Protein AF-A0A914V7V6-F1 (afdb_monomer_lite)

Organism: NCBI:txid2011161

Radius of gyration: 15.41 Å; chains: 1; bounding box: 29×38×46 Å

Sequence (120 aa):
MALMSDKSAIVFTRDFLEKSAHISRTVPDRERRQVIAGPWYQWGSHIVPYQIWGGDQAFQQLVRNGLRMWEEATCLRFQQNIEGRDGIRYVLEKGDACFTEYIGRSGGRQDIIIGSECAE

InterPro domains:
  IPR001506 Peptidase M12A [PF01400] (39-119)
  IPR001506 Peptidase M12A [PS51864] (34-120)
  IPR024079 Metallopeptidase, catalytic domain superfamily [G3DSA:3.40.390.10] (3-120)

Structure (mmCIF, N/CA/C/O backbone):
data_AF-A0A914V7V6-F1
#
_entry.id   AF-A0A914V7V6-F1
#
loop_
_atom_site.group_PDB
_atom_site.id
_atom_site.type_symbol
_atom_site.label_atom_id
_atom_site.label_alt_id
_atom_site.label_comp_id
_atom_site.label_asym_id
_atom_site.label_entity_id
_atom_site.label_seq_id
_atom_site.pdbx_PDB_ins_code
_at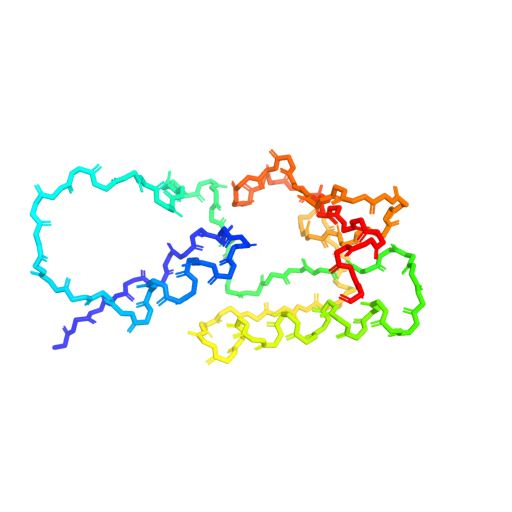om_site.Cartn_x
_atom_site.Cartn_y
_atom_site.Cartn_z
_atom_site.occupancy
_atom_site.B_iso_or_equiv
_atom_site.auth_seq_id
_atom_site.auth_comp_id
_atom_site.auth_asym_id
_atom_site.auth_atom_id
_atom_site.pdbx_PDB_model_num
ATOM 1 N N . MET A 1 1 ? -2.718 -24.079 -25.496 1.00 24.66 1 MET A N 1
ATOM 2 C CA . MET A 1 1 ? -1.773 -24.002 -24.364 1.00 24.66 1 MET A CA 1
ATOM 3 C C . MET A 1 1 ? -1.005 -22.695 -24.505 1.00 24.66 1 MET A C 1
ATOM 5 O O . MET A 1 1 ? -0.021 -22.649 -25.226 1.00 24.66 1 MET A O 1
ATOM 9 N N . ALA A 1 2 ? -1.548 -21.600 -23.970 1.00 21.59 2 ALA A N 1
ATOM 10 C CA . ALA A 1 2 ? -0.943 -20.275 -24.084 1.00 21.59 2 ALA A CA 1
ATOM 11 C C . ALA A 1 2 ? -0.386 -19.891 -22.714 1.00 21.59 2 ALA A C 1
ATOM 13 O O . ALA A 1 2 ? -1.138 -19.647 -21.776 1.00 21.59 2 ALA A O 1
ATOM 14 N N . LEU A 1 3 ? 0.940 -19.914 -22.616 1.00 23.53 3 LEU A N 1
ATOM 15 C CA . LEU A 1 3 ? 1.709 -19.415 -21.487 1.00 23.53 3 LEU A CA 1
ATOM 16 C C . LEU A 1 3 ? 1.556 -17.889 -21.456 1.00 23.53 3 LEU A C 1
ATOM 18 O O . LEU A 1 3 ? 2.284 -17.176 -22.146 1.00 23.53 3 LEU A O 1
ATOM 22 N N . MET A 1 4 ? 0.588 -17.377 -20.696 1.00 26.91 4 MET A N 1
ATOM 23 C CA . MET A 1 4 ? 0.633 -15.981 -20.271 1.00 26.91 4 MET A CA 1
ATOM 24 C C . MET A 1 4 ? 1.726 -15.888 -19.213 1.00 26.91 4 MET A C 1
ATOM 26 O O . MET A 1 4 ? 1.574 -16.362 -18.096 1.00 26.91 4 MET A O 1
ATOM 30 N N . SER A 1 5 ? 2.882 -15.371 -19.624 1.00 27.52 5 SER A N 1
ATOM 31 C CA . SER A 1 5 ? 3.989 -15.057 -18.728 1.00 27.52 5 SER A CA 1
ATOM 32 C C . SER A 1 5 ? 3.513 -14.013 -17.718 1.00 27.52 5 SER A C 1
ATOM 34 O O . SER A 1 5 ? 3.286 -12.860 -18.085 1.00 27.52 5 SER A O 1
ATOM 36 N N . ASP A 1 6 ? 3.350 -14.449 -16.471 1.00 39.31 6 ASP A N 1
ATOM 37 C CA . ASP A 1 6 ? 3.032 -13.654 -15.284 1.00 39.31 6 ASP A CA 1
ATOM 38 C C . ASP A 1 6 ? 4.037 -12.512 -15.085 1.00 39.31 6 ASP A C 1
ATOM 40 O O . ASP A 1 6 ? 5.067 -12.661 -14.426 1.00 39.31 6 ASP A O 1
ATOM 44 N N . LYS A 1 7 ? 3.769 -11.350 -15.683 1.00 34.53 7 LYS A N 1
ATOM 45 C CA . LYS A 1 7 ? 4.560 -10.129 -15.480 1.00 34.53 7 LYS A CA 1
ATOM 46 C C . LYS A 1 7 ? 3.635 -8.929 -15.341 1.00 34.53 7 LYS A C 1
ATOM 48 O O . LYS A 1 7 ? 3.593 -8.051 -16.200 1.00 34.53 7 LYS A O 1
ATOM 53 N N . SER A 1 8 ? 2.872 -8.917 -14.255 1.00 35.41 8 SER A N 1
ATOM 54 C CA . SER A 1 8 ? 1.961 -7.826 -13.917 1.00 35.41 8 SER A CA 1
ATOM 55 C C . SER A 1 8 ? 2.722 -6.719 -13.189 1.00 35.41 8 SER A C 1
ATOM 57 O O . SER A 1 8 ? 3.223 -6.920 -12.084 1.00 35.41 8 SER A O 1
ATOM 59 N N . ALA A 1 9 ? 2.805 -5.536 -13.796 1.00 39.97 9 ALA A N 1
ATOM 60 C CA . ALA A 1 9 ? 3.034 -4.319 -13.031 1.00 39.97 9 ALA A CA 1
ATOM 61 C C . ALA A 1 9 ? 1.707 -3.931 -12.374 1.00 39.97 9 ALA A C 1
ATOM 63 O O . ALA A 1 9 ? 0.691 -3.807 -13.059 1.00 39.97 9 ALA A O 1
ATOM 64 N N . ILE A 1 10 ? 1.700 -3.808 -11.050 1.00 51.88 10 ILE A N 1
ATOM 65 C CA . ILE A 1 10 ? 0.474 -3.560 -10.292 1.00 51.88 10 ILE A CA 1
ATOM 66 C C . ILE A 1 10 ? 0.165 -2.068 -10.361 1.00 51.88 10 ILE A C 1
ATOM 68 O O . ILE A 1 10 ? 0.921 -1.244 -9.846 1.00 51.88 10 ILE A O 1
ATOM 72 N N . VAL A 1 11 ? -0.949 -1.734 -11.004 1.00 51.62 11 VAL A N 1
ATOM 73 C CA . VAL A 1 11 ? -1.633 -0.453 -10.830 1.00 51.62 11 VAL A CA 1
ATOM 74 C C . VAL A 1 11 ? -2.792 -0.730 -9.876 1.00 51.62 11 VAL A C 1
ATOM 76 O O . VAL A 1 11 ? -3.658 -1.544 -10.188 1.00 51.62 11 VAL A O 1
ATOM 79 N N . PHE A 1 12 ? -2.789 -0.104 -8.698 1.00 52.47 12 PHE A N 1
ATOM 80 C CA . PHE A 1 12 ? -3.795 -0.305 -7.645 1.00 52.47 12 PHE A CA 1
ATOM 81 C C . PHE A 1 12 ? -5.136 0.376 -7.968 1.00 52.47 12 PHE A C 1
ATOM 83 O O . PHE A 1 12 ? -5.650 1.145 -7.163 1.00 52.47 12 PHE A O 1
ATOM 90 N N . THR A 1 13 ? -5.717 0.138 -9.145 1.00 51.06 13 THR A N 1
ATOM 91 C CA . THR A 1 13 ? -7.048 0.663 -9.480 1.00 51.06 13 THR A CA 1
ATOM 92 C C . THR A 1 13 ? -8.055 -0.474 -9.605 1.00 51.06 13 THR A C 1
ATOM 94 O O . THR A 1 13 ? -7.840 -1.442 -10.334 1.00 51.06 13 THR A O 1
ATOM 97 N N . ARG A 1 14 ? -9.184 -0.353 -8.895 1.00 50.44 14 ARG A N 1
ATOM 98 C CA . ARG A 1 14 ? -10.340 -1.262 -9.017 1.00 50.44 14 ARG A CA 1
ATOM 99 C C . ARG A 1 14 ? -10.792 -1.387 -10.477 1.00 50.44 14 ARG A C 1
ATOM 101 O O . ARG A 1 14 ? -11.038 -2.490 -10.954 1.00 50.44 14 ARG A O 1
ATOM 108 N N . ASP A 1 15 ? -10.762 -0.275 -11.207 1.00 52.69 15 ASP A N 1
ATOM 109 C CA . ASP A 1 15 ? -11.075 -0.203 -12.636 1.00 52.69 15 ASP A CA 1
ATOM 110 C C . ASP A 1 15 ? -10.211 -1.132 -13.499 1.00 52.69 15 ASP A C 1
ATOM 112 O O . ASP A 1 15 ? -10.674 -1.639 -14.521 1.00 52.69 15 ASP A O 1
ATOM 116 N N . PHE A 1 16 ? -8.947 -1.356 -13.124 1.00 55.84 16 PHE A N 1
ATOM 117 C CA . PHE A 1 16 ? -8.070 -2.261 -13.862 1.00 55.84 16 PHE A CA 1
ATOM 118 C C . PHE A 1 16 ? -8.485 -3.722 -13.667 1.00 55.84 16 PHE A C 1
ATOM 120 O O . PHE A 1 16 ? -8.528 -4.473 -14.642 1.00 55.84 16 PHE A O 1
ATOM 127 N N . LEU A 1 17 ? -8.841 -4.113 -12.438 1.00 56.56 17 LEU A N 1
ATOM 128 C CA . LEU A 1 17 ? -9.330 -5.463 -12.143 1.00 56.56 17 LEU A CA 1
ATOM 129 C C . LEU A 1 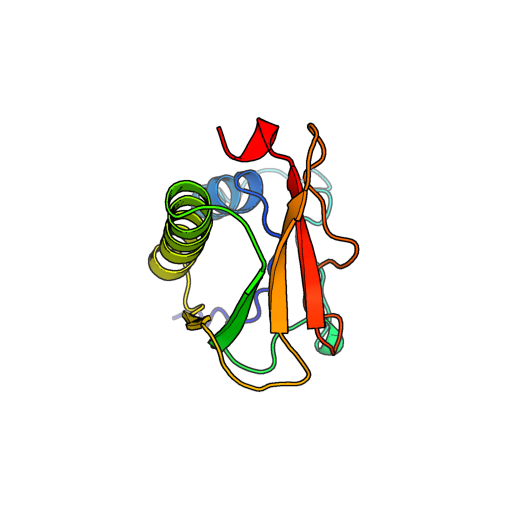17 ? -10.613 -5.767 -12.919 1.00 56.56 17 LEU A C 1
ATOM 131 O O . LEU A 1 17 ? -10.674 -6.780 -13.618 1.00 56.56 17 LEU A O 1
ATOM 135 N N . GLU A 1 18 ? -11.591 -4.861 -12.876 1.00 56.97 18 GLU A N 1
ATOM 136 C CA . GLU A 1 18 ? -12.866 -5.021 -13.585 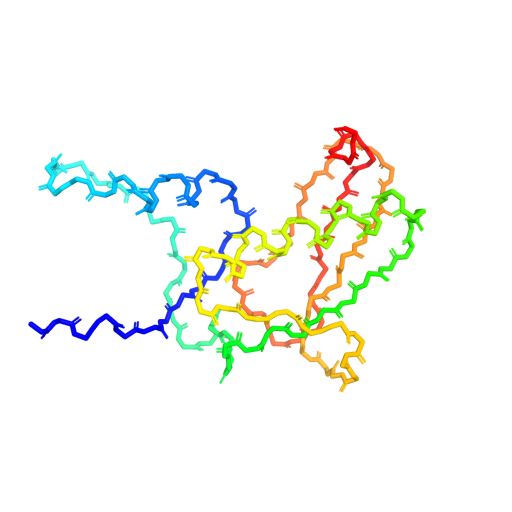1.00 56.97 18 GLU A CA 1
ATOM 137 C C . GLU A 1 18 ? -12.671 -5.111 -15.105 1.00 56.97 18 GLU A C 1
ATOM 139 O O . GLU A 1 18 ? -13.217 -6.002 -15.757 1.00 56.97 18 GLU A O 1
ATOM 144 N N . LYS A 1 19 ? -11.824 -4.249 -15.683 1.00 55.03 19 LYS A N 1
ATOM 145 C CA . LYS A 1 19 ? -11.516 -4.300 -17.121 1.00 55.03 19 LYS A CA 1
ATOM 146 C C . LYS A 1 19 ? -10.753 -5.563 -17.514 1.00 55.03 19 LYS A C 1
ATOM 148 O O . LYS A 1 19 ? -11.007 -6.098 -18.589 1.00 55.03 19 LYS A O 1
ATOM 153 N N . SER A 1 20 ? -9.858 -6.069 -16.661 1.00 54.41 20 SER A N 1
ATOM 154 C CA . SER A 1 20 ? -9.089 -7.290 -16.941 1.00 54.41 20 SER A CA 1
ATOM 155 C C . SER A 1 20 ? -9.971 -8.543 -17.009 1.00 54.41 20 SER A C 1
ATOM 157 O O . SER A 1 20 ? -9.730 -9.417 -17.842 1.00 54.41 20 SER A O 1
ATOM 159 N N . ALA A 1 21 ? -11.041 -8.590 -16.208 1.00 55.53 21 ALA A N 1
ATOM 160 C CA . ALA A 1 21 ? -12.023 -9.672 -16.221 1.00 55.53 21 ALA A CA 1
ATOM 161 C C . ALA A 1 21 ? -12.900 -9.678 -17.491 1.00 55.53 21 ALA A C 1
ATOM 163 O O . ALA A 1 21 ? -13.456 -10.715 -17.853 1.00 55.53 21 ALA A O 1
ATOM 164 N N . HIS A 1 22 ? -12.997 -8.542 -18.193 1.00 48.50 22 HIS A N 1
ATOM 165 C CA . HIS A 1 22 ? -13.889 -8.338 -19.339 1.00 48.50 22 HIS A CA 1
ATOM 166 C C . HIS A 1 22 ? -13.167 -8.053 -20.664 1.00 48.50 22 HIS A C 1
ATOM 168 O O . HIS A 1 22 ? -13.775 -7.481 -21.569 1.00 48.50 22 HIS A O 1
ATOM 174 N N . ILE A 1 23 ? -11.902 -8.465 -20.833 1.00 54.06 23 ILE A N 1
ATOM 175 C CA . ILE A 1 23 ? -11.187 -8.298 -22.112 1.00 54.06 23 ILE A CA 1
ATOM 176 C C . ILE A 1 23 ? -11.866 -9.140 -23.209 1.00 54.06 23 ILE A C 1
ATOM 178 O O . ILE A 1 23 ? -11.535 -10.302 -23.453 1.00 54.06 23 ILE A O 1
ATOM 182 N N . SER A 1 24 ? -12.831 -8.527 -23.895 1.00 51.12 24 SER A N 1
ATOM 183 C CA . SER A 1 24 ? -13.402 -8.989 -25.154 1.00 51.12 24 SER A CA 1
ATOM 184 C C . SER A 1 24 ? -12.550 -8.453 -26.303 1.00 51.12 24 SER A C 1
ATOM 186 O O . SER A 1 24 ? -12.234 -7.267 -26.371 1.00 51.12 24 SER A O 1
ATOM 188 N N . ARG A 1 25 ? -12.149 -9.344 -27.215 1.00 55.66 25 ARG A N 1
ATOM 189 C CA . ARG A 1 25 ? -11.181 -9.107 -28.303 1.00 55.66 25 ARG A CA 1
ATOM 190 C C . ARG A 1 25 ? -11.716 -8.264 -29.472 1.00 55.66 25 ARG A C 1
ATOM 192 O O . ARG A 1 25 ? -11.422 -8.573 -30.626 1.00 55.66 25 ARG A O 1
ATOM 199 N N . THR A 1 26 ? -12.490 -7.213 -29.239 1.00 57.66 26 THR A N 1
ATOM 200 C CA . THR A 1 26 ? -13.078 -6.450 -30.350 1.00 57.66 26 THR A CA 1
ATOM 201 C C . THR A 1 26 ? -13.135 -4.954 -30.064 1.00 57.66 26 THR A C 1
ATOM 203 O O . THR A 1 26 ? -14.018 -4.523 -29.333 1.00 57.66 26 THR A O 1
ATOM 206 N N . VAL A 1 27 ? -12.203 -4.202 -30.674 1.00 55.03 27 VAL A N 1
ATOM 207 C CA . VAL A 1 27 ? -12.335 -2.893 -31.374 1.00 55.03 27 VAL A CA 1
ATOM 208 C C . VAL A 1 27 ? -10.960 -2.180 -31.371 1.00 55.03 27 VAL A C 1
ATOM 210 O O . VAL A 1 27 ? -10.319 -2.113 -30.325 1.00 55.03 27 VAL A O 1
ATOM 213 N N . PRO A 1 28 ? -10.463 -1.653 -32.512 1.00 50.00 28 PRO A N 1
ATOM 214 C CA . PRO A 1 28 ? -9.189 -0.942 -32.583 1.00 50.00 28 PRO A CA 1
ATOM 215 C C . PRO A 1 28 ? -9.383 0.536 -32.211 1.00 50.00 28 PRO A C 1
ATOM 217 O O . PRO A 1 28 ? -9.303 1.410 -33.069 1.00 50.00 28 PRO A O 1
ATOM 220 N N . ASP A 1 29 ? -9.649 0.819 -30.938 1.00 55.81 29 ASP A N 1
ATOM 221 C CA . ASP A 1 29 ? -9.397 2.152 -30.384 1.00 55.81 29 ASP A CA 1
ATOM 222 C C . ASP A 1 29 ? -8.016 2.148 -29.719 1.00 55.81 29 ASP A C 1
ATOM 224 O O . ASP A 1 29 ? -7.561 1.124 -29.201 1.00 55.81 29 ASP A O 1
ATOM 228 N N . ARG A 1 30 ? -7.291 3.266 -29.776 1.00 51.94 30 ARG A N 1
ATOM 229 C CA . ARG A 1 30 ? -5.939 3.358 -29.206 1.00 51.94 30 ARG A CA 1
ATOM 230 C C . ARG A 1 30 ? -6.067 3.476 -27.684 1.00 51.94 30 ARG A C 1
ATOM 232 O O . ARG A 1 30 ? -5.932 4.561 -27.123 1.00 51.94 30 ARG A O 1
ATOM 239 N N . GLU A 1 31 ? -6.342 2.355 -27.020 1.00 58.56 31 GLU A N 1
ATOM 240 C CA . GLU A 1 31 ? -6.493 2.301 -25.569 1.00 58.56 31 GLU A CA 1
ATOM 241 C C . GLU A 1 31 ? -5.245 2.868 -24.882 1.00 58.56 31 GLU A C 1
ATOM 243 O O . GLU A 1 31 ? -4.103 2.463 -25.136 1.00 58.56 31 GLU A O 1
ATOM 248 N N . ARG A 1 32 ? -5.461 3.842 -23.991 1.00 56.53 32 ARG A N 1
ATOM 249 C CA . ARG A 1 32 ? -4.405 4.355 -23.116 1.00 56.53 32 ARG A CA 1
ATOM 250 C C . ARG A 1 32 ? -3.870 3.194 -22.286 1.00 56.53 32 ARG A C 1
ATOM 252 O O . ARG A 1 32 ? -4.649 2.509 -21.627 1.00 56.53 32 ARG A O 1
ATOM 259 N N . ARG A 1 33 ? -2.548 3.000 -22.292 1.00 58.06 33 ARG A N 1
ATOM 260 C CA . ARG A 1 33 ? -1.888 1.931 -21.529 1.00 58.06 33 ARG A CA 1
ATOM 261 C C . ARG A 1 33 ? -2.299 2.018 -20.059 1.00 58.06 33 ARG A C 1
ATOM 263 O O . ARG A 1 33 ? -1.989 3.000 -19.397 1.00 58.06 33 ARG A O 1
ATOM 270 N N . GLN A 1 34 ? -2.970 0.979 -19.575 1.00 67.31 34 GLN A N 1
ATOM 271 C CA . GLN A 1 34 ? -3.338 0.820 -18.163 1.00 67.31 34 GLN A CA 1
ATOM 272 C C . GLN A 1 34 ? -2.254 0.077 -17.363 1.00 67.31 34 GLN A C 1
ATOM 274 O O . GLN A 1 34 ? -2.434 -0.209 -16.188 1.00 67.31 34 GLN A O 1
ATOM 279 N N . VAL A 1 35 ? -1.136 -0.269 -18.013 1.00 67.88 35 VAL A N 1
ATOM 280 C CA . VAL A 1 35 ? -0.040 -1.061 -17.448 1.00 67.88 35 VAL A CA 1
ATOM 281 C C . VAL A 1 35 ? 1.279 -0.368 -17.761 1.00 67.88 35 VAL A C 1
ATOM 283 O O . VAL A 1 35 ? 1.519 0.036 -18.905 1.00 67.88 35 VAL A O 1
ATOM 286 N N . ILE A 1 36 ? 2.153 -0.265 -16.759 1.00 69.12 36 ILE A N 1
ATOM 287 C CA . ILE A 1 36 ? 3.545 0.129 -16.968 1.00 69.12 36 ILE A CA 1
ATOM 288 C C . ILE A 1 36 ? 4.366 -1.095 -17.391 1.00 69.12 36 ILE A C 1
ATOM 290 O O . ILE A 1 36 ? 4.317 -2.151 -16.765 1.00 69.12 36 ILE A O 1
ATOM 294 N N . ALA A 1 37 ? 5.107 -0.972 -18.490 1.00 68.88 37 ALA A N 1
ATOM 295 C CA . ALA A 1 37 ? 5.934 -2.050 -19.019 1.00 68.88 37 ALA A CA 1
ATOM 296 C C . ALA A 1 37 ? 7.414 -1.776 -18.734 1.00 68.88 37 ALA A C 1
ATOM 298 O O . ALA A 1 37 ? 7.902 -0.671 -18.954 1.00 68.88 37 ALA A O 1
ATOM 299 N N . GLY A 1 38 ? 8.134 -2.804 -18.290 1.00 74.69 38 GLY A N 1
ATOM 300 C CA . GLY A 1 38 ? 9.579 -2.760 -18.079 1.00 74.69 38 GLY A CA 1
ATOM 301 C C . GLY A 1 38 ? 10.001 -3.627 -16.890 1.00 74.69 38 GLY A C 1
ATOM 302 O O . GLY A 1 38 ? 9.302 -3.634 -15.879 1.00 74.69 38 GLY A O 1
ATOM 303 N N . PRO A 1 39 ? 11.132 -4.349 -16.979 1.00 77.50 39 PRO A N 1
ATOM 304 C CA . PRO A 1 39 ? 11.570 -5.273 -15.928 1.00 77.50 39 PRO A CA 1
ATOM 305 C C . PRO A 1 39 ? 11.880 -4.571 -14.598 1.00 77.50 39 PRO A C 1
ATOM 307 O O . PRO A 1 39 ? 11.762 -5.181 -13.545 1.00 77.50 39 PRO A O 1
ATOM 310 N N . TRP A 1 40 ? 12.231 -3.284 -14.633 1.00 80.69 40 TRP A N 1
ATOM 311 C CA . TRP A 1 40 ? 12.543 -2.489 -13.442 1.00 80.69 40 TRP A CA 1
ATOM 312 C C . TRP A 1 40 ? 11.314 -2.128 -12.600 1.00 80.69 40 TRP A C 1
ATOM 314 O O . TRP A 1 40 ? 11.438 -1.980 -11.389 1.00 80.69 40 TRP A O 1
ATOM 324 N N . TYR A 1 41 ? 10.140 -2.039 -13.232 1.00 81.25 41 TYR A N 1
ATOM 325 C CA . TYR A 1 41 ? 8.864 -1.711 -12.584 1.00 81.25 41 TYR A CA 1
ATOM 326 C C . TYR A 1 41 ? 8.117 -2.952 -12.079 1.00 81.25 41 TYR A C 1
ATOM 328 O O . TYR A 1 41 ? 7.040 -2.840 -11.491 1.00 81.25 41 TYR A O 1
ATOM 336 N N . GLN A 1 42 ? 8.663 -4.140 -12.339 1.00 82.62 42 GLN A N 1
ATOM 337 C CA . GLN A 1 42 ? 8.097 -5.412 -11.912 1.00 82.62 42 GLN A CA 1
ATOM 338 C C . GLN A 1 42 ? 8.653 -5.788 -10.544 1.00 82.62 42 GLN A C 1
ATOM 340 O O . GLN A 1 42 ? 9.847 -5.641 -10.278 1.00 82.62 42 GLN A O 1
ATOM 345 N N . TRP A 1 43 ? 7.790 -6.322 -9.686 1.00 83.19 43 TRP A N 1
ATOM 346 C CA . TRP A 1 43 ? 8.234 -6.989 -8.470 1.00 83.19 43 TRP A CA 1
ATOM 347 C C . TRP A 1 43 ? 9.064 -8.219 -8.848 1.00 83.19 43 TRP A C 1
ATOM 349 O O . TRP A 1 43 ? 8.680 -8.996 -9.720 1.00 83.19 43 TRP A O 1
ATOM 359 N N . GLY A 1 44 ? 10.225 -8.391 -8.208 1.00 81.25 44 GLY A N 1
ATOM 360 C CA . GLY A 1 44 ? 11.144 -9.498 -8.514 1.00 81.25 44 GLY A CA 1
ATOM 361 C C . GLY A 1 44 ? 10.610 -10.886 -8.137 1.00 81.25 44 GLY A C 1
ATOM 362 O O . GLY A 1 44 ? 11.236 -11.893 -8.454 1.00 81.25 44 GLY A O 1
ATOM 363 N N . SER A 1 45 ? 9.470 -10.938 -7.450 1.00 85.31 45 SER A N 1
ATOM 364 C CA . SER A 1 45 ? 8.744 -12.140 -7.052 1.00 85.31 45 SER A CA 1
ATOM 365 C C . SER A 1 45 ? 7.240 -11.861 -7.111 1.00 85.31 45 SER A C 1
ATOM 367 O O . SER A 1 45 ? 6.817 -10.706 -7.102 1.00 85.31 45 SER A O 1
ATOM 369 N N . HIS A 1 46 ? 6.433 -12.923 -7.114 1.00 85.69 46 HIS A N 1
ATOM 370 C CA . HIS A 1 46 ? 4.984 -12.834 -6.914 1.00 85.69 46 HIS A CA 1
ATOM 371 C C . HIS A 1 46 ? 4.617 -12.429 -5.473 1.00 85.69 46 HIS A C 1
ATOM 373 O O . HIS A 1 46 ? 3.470 -12.078 -5.212 1.00 85.69 46 HIS A O 1
ATOM 379 N N . ILE A 1 47 ? 5.581 -12.474 -4.544 1.00 89.19 47 ILE A N 1
ATOM 380 C CA . ILE A 1 47 ? 5.422 -11.998 -3.169 1.00 89.19 47 ILE A CA 1
ATOM 381 C C . ILE A 1 47 ? 5.765 -10.509 -3.110 1.00 89.19 47 ILE A C 1
ATOM 383 O O . ILE A 1 47 ? 6.905 -10.120 -3.371 1.00 89.19 47 ILE A O 1
ATOM 387 N N . VAL A 1 48 ? 4.787 -9.696 -2.718 1.00 90.06 48 VAL A N 1
ATOM 388 C CA . VAL A 1 48 ? 4.918 -8.256 -2.497 1.00 90.06 48 VAL A CA 1
ATOM 389 C C . VAL A 1 48 ? 4.959 -7.986 -0.986 1.00 90.06 48 VAL A C 1
ATOM 391 O O . VAL A 1 48 ? 3.956 -8.187 -0.292 1.00 90.06 48 VAL A O 1
ATOM 394 N N . PRO A 1 49 ? 6.104 -7.538 -0.441 1.00 92.19 49 PRO A N 1
ATOM 395 C CA . PRO A 1 49 ? 6.204 -7.127 0.954 1.00 92.19 49 PRO A CA 1
ATOM 396 C C . PRO A 1 49 ? 5.318 -5.915 1.235 1.00 92.19 49 PRO A C 1
ATOM 398 O O . PRO A 1 49 ? 5.341 -4.952 0.462 1.00 92.19 49 PRO A O 1
ATOM 401 N N . TYR A 1 50 ? 4.590 -5.917 2.354 1.00 92.25 50 TYR A N 1
ATOM 402 C CA . TYR A 1 50 ? 3.854 -4.728 2.778 1.00 92.25 50 TYR A CA 1
ATOM 403 C C . TYR A 1 50 ? 3.887 -4.453 4.285 1.00 92.25 50 TYR A C 1
ATOM 405 O O . TYR A 1 50 ? 4.125 -5.330 5.119 1.00 92.25 50 TYR A O 1
ATOM 413 N N . GLN A 1 51 ? 3.626 -3.198 4.636 1.00 93.50 51 GLN A N 1
ATOM 414 C CA . GLN A 1 51 ? 3.453 -2.713 5.999 1.00 93.50 51 GLN A CA 1
ATOM 415 C C . GLN A 1 51 ? 2.225 -1.804 6.058 1.00 93.50 51 GLN A C 1
ATOM 417 O O . GLN A 1 51 ? 1.881 -1.150 5.076 1.00 93.50 51 GLN A O 1
ATOM 422 N N . ILE A 1 52 ? 1.571 -1.758 7.215 1.00 92.88 52 ILE A N 1
ATOM 423 C CA . ILE A 1 52 ? 0.501 -0.798 7.498 1.00 92.88 52 ILE A CA 1
ATOM 424 C C . ILE A 1 52 ? 1.021 0.104 8.607 1.00 92.88 52 ILE A C 1
ATOM 426 O O . ILE A 1 52 ? 1.448 -0.393 9.650 1.00 92.88 52 ILE A O 1
ATOM 430 N N . TRP A 1 53 ? 1.040 1.408 8.358 1.00 90.62 53 TRP A N 1
ATOM 431 C CA . TRP A 1 53 ? 1.561 2.404 9.280 1.00 90.62 53 TRP A CA 1
ATOM 432 C C . TRP A 1 53 ? 0.439 3.327 9.749 1.00 90.62 53 TRP A C 1
ATOM 434 O O . TRP A 1 53 ? -0.118 4.098 8.969 1.00 90.62 53 TRP A O 1
ATOM 444 N N . GLY A 1 54 ? 0.129 3.253 11.044 1.00 86.12 54 GLY A N 1
ATOM 445 C CA . GLY A 1 54 ? -0.987 3.984 11.638 1.00 86.12 54 GLY A CA 1
ATOM 446 C C . GLY A 1 54 ? -2.348 3.339 11.362 1.00 86.12 54 GLY A C 1
ATOM 447 O O . GLY A 1 54 ? -2.439 2.162 11.008 1.00 86.12 54 GLY A O 1
ATOM 448 N N . GLY A 1 55 ? -3.399 4.136 11.563 1.00 87.62 55 GLY A N 1
ATOM 449 C CA . GLY A 1 55 ? -4.794 3.714 11.464 1.00 87.62 55 GLY A CA 1
ATOM 450 C C . GLY A 1 55 ? -5.264 2.788 12.587 1.00 87.62 55 GLY A C 1
ATOM 451 O O . GLY A 1 55 ? -4.477 2.216 13.344 1.00 87.62 55 GLY A O 1
ATOM 452 N N . ASP A 1 56 ? -6.582 2.680 12.712 1.00 92.19 56 ASP A N 1
ATOM 453 C CA . ASP A 1 56 ? -7.242 1.802 13.668 1.00 92.19 56 ASP A CA 1
ATOM 454 C C . ASP A 1 56 ? -7.428 0.384 13.094 1.00 92.19 56 ASP A C 1
ATOM 456 O O . ASP A 1 56 ? -6.937 0.035 12.015 1.00 92.19 56 ASP A O 1
ATOM 460 N N . GLN A 1 57 ? -8.123 -0.477 13.838 1.00 94.19 57 GLN A N 1
ATOM 461 C CA . GLN A 1 57 ? -8.385 -1.841 13.389 1.00 94.19 57 GLN A CA 1
ATOM 462 C C . GLN A 1 57 ? -9.225 -1.875 12.102 1.00 94.19 57 GLN A C 1
ATOM 464 O O . GLN A 1 57 ? -8.998 -2.757 11.273 1.00 94.19 57 GLN A O 1
ATOM 469 N N . ALA A 1 58 ? -10.155 -0.931 11.920 1.00 91.62 58 ALA A N 1
ATOM 470 C CA . ALA A 1 58 ? -10.998 -0.856 10.732 1.00 91.62 58 ALA A CA 1
ATOM 471 C C . ALA A 1 58 ? -10.158 -0.561 9.484 1.00 91.62 58 ALA A C 1
ATOM 473 O O . ALA A 1 58 ? -10.221 -1.318 8.514 1.00 91.62 58 ALA A O 1
ATOM 474 N N . PHE A 1 59 ? -9.275 0.439 9.553 1.00 90.88 59 PHE A N 1
ATOM 475 C CA . PHE A 1 59 ? -8.342 0.757 8.474 1.00 90.88 59 PHE A CA 1
ATOM 476 C C . PHE A 1 59 ? -7.426 -0.421 8.123 1.00 90.88 59 PHE A C 1
ATOM 478 O O . PHE A 1 59 ? -7.265 -0.778 6.953 1.00 90.88 59 PHE A O 1
ATOM 485 N N . GLN A 1 60 ? -6.850 -1.083 9.132 1.00 93.25 60 GLN A N 1
ATOM 486 C CA . GLN A 1 60 ? -6.009 -2.255 8.881 1.00 93.25 60 GLN A CA 1
ATOM 487 C C . GLN A 1 60 ? -6.778 -3.363 8.157 1.00 93.25 60 GLN A C 1
ATOM 489 O O . GLN A 1 60 ? -6.216 -4.058 7.306 1.00 93.25 60 GLN A O 1
ATOM 494 N N . GLN A 1 61 ? -8.058 -3.536 8.486 1.00 94.50 61 GLN A N 1
ATOM 495 C CA . GLN A 1 61 ? -8.901 -4.539 7.857 1.00 94.50 61 GLN A CA 1
ATOM 496 C C . GLN A 1 61 ? -9.314 -4.150 6.438 1.00 94.50 61 GLN A C 1
ATOM 498 O O . GLN A 1 61 ? -9.305 -5.018 5.569 1.00 94.50 61 GLN A O 1
ATOM 503 N N . LEU A 1 62 ? -9.576 -2.867 6.179 1.00 91.50 62 LEU A N 1
ATOM 504 C CA . LEU A 1 62 ? -9.804 -2.328 4.838 1.00 91.50 62 LEU A CA 1
ATOM 505 C C . LEU A 1 62 ? -8.621 -2.644 3.911 1.00 91.50 62 LEU A C 1
ATOM 507 O O . LEU A 1 62 ? -8.813 -3.241 2.851 1.00 91.50 62 LEU A O 1
ATOM 511 N N . VAL A 1 63 ? -7.392 -2.354 4.352 1.00 91.94 63 VAL A N 1
ATOM 512 C CA . VAL A 1 63 ? -6.179 -2.677 3.584 1.00 91.94 63 VAL A CA 1
ATOM 513 C C . VAL A 1 63 ? -6.065 -4.185 3.344 1.00 91.94 63 VAL A C 1
ATOM 515 O O . VAL A 1 63 ? -5.883 -4.615 2.208 1.00 91.94 63 VAL A O 1
ATOM 518 N N . ARG A 1 64 ? -6.216 -5.014 4.387 1.00 94.56 64 ARG A N 1
ATOM 519 C CA . ARG A 1 64 ? -6.128 -6.484 4.255 1.00 94.56 64 ARG A CA 1
ATOM 520 C C . ARG A 1 64 ? -7.187 -7.055 3.308 1.00 94.56 64 ARG A C 1
ATOM 522 O O . ARG A 1 64 ? -6.882 -7.974 2.554 1.00 94.56 64 ARG A O 1
ATOM 529 N N . ASN A 1 65 ? -8.406 -6.523 3.336 1.00 92.06 65 ASN A N 1
ATOM 530 C CA . ASN A 1 65 ? -9.483 -6.947 2.444 1.00 92.06 65 ASN A CA 1
ATOM 531 C C . ASN A 1 65 ? -9.171 -6.571 0.991 1.00 92.06 65 ASN A C 1
ATOM 533 O O . ASN A 1 65 ? -9.295 -7.417 0.110 1.00 92.06 65 ASN A O 1
ATOM 537 N N . GLY A 1 66 ? -8.689 -5.348 0.748 1.00 88.94 66 GLY A N 1
ATOM 538 C CA . GLY A 1 66 ? -8.255 -4.922 -0.583 1.00 88.94 66 GLY A CA 1
ATOM 539 C C . GLY A 1 66 ? -7.128 -5.797 -1.137 1.00 88.94 66 GLY A C 1
ATOM 540 O O . GLY A 1 66 ? -7.192 -6.232 -2.283 1.00 88.94 66 GLY A O 1
ATOM 541 N N . LEU A 1 67 ? -6.128 -6.130 -0.313 1.00 91.12 67 LEU A N 1
ATOM 542 C CA . LEU A 1 67 ? -5.058 -7.056 -0.696 1.00 91.12 67 LEU A CA 1
ATOM 543 C C . LEU A 1 67 ? -5.599 -8.450 -1.034 1.00 91.12 67 LEU A C 1
ATOM 545 O O . LEU A 1 67 ? -5.218 -9.016 -2.055 1.00 91.12 67 LEU A O 1
ATOM 549 N N . ARG A 1 68 ? -6.533 -8.977 -0.233 1.00 91.50 68 ARG A N 1
ATOM 550 C CA . ARG A 1 68 ? -7.157 -10.284 -0.483 1.00 91.50 68 ARG A CA 1
ATOM 551 C C . ARG A 1 68 ? -7.870 -10.343 -1.831 1.00 91.50 68 ARG A C 1
ATOM 553 O O . ARG A 1 68 ? -7.714 -11.331 -2.538 1.00 91.50 68 ARG A O 1
ATOM 560 N N . MET A 1 69 ? -8.582 -9.283 -2.221 1.00 86.31 69 MET A N 1
ATOM 561 C CA . MET A 1 69 ? -9.224 -9.216 -3.542 1.00 86.31 69 MET A CA 1
ATOM 562 C C . MET A 1 69 ? -8.212 -9.430 -4.679 1.00 86.31 69 MET A C 1
ATOM 564 O O . MET A 1 69 ? -8.503 -10.111 -5.661 1.00 86.31 69 MET A O 1
ATOM 568 N N . TRP A 1 70 ? -6.998 -8.893 -4.538 1.00 84.62 70 TRP A N 1
ATOM 569 C CA . TRP A 1 70 ? -5.921 -9.120 -5.502 1.00 84.62 70 TRP A CA 1
ATOM 570 C C . TRP A 1 70 ? -5.369 -10.545 -5.450 1.00 84.62 70 TRP A C 1
ATOM 572 O O . TRP A 1 70 ? -5.086 -11.115 -6.502 1.00 84.62 70 TRP A O 1
ATOM 582 N N . GLU A 1 71 ? -5.209 -11.133 -4.264 1.00 87.94 71 GLU A N 1
ATOM 583 C CA . GLU A 1 71 ? -4.731 -12.518 -4.120 1.00 87.94 71 GLU A CA 1
ATOM 584 C C . GLU A 1 71 ? -5.713 -13.546 -4.697 1.00 87.94 71 GLU A C 1
ATOM 586 O O . GLU A 1 71 ? -5.283 -14.582 -5.208 1.00 87.94 71 GLU A O 1
ATOM 591 N N . GLU A 1 72 ? -7.014 -13.255 -4.632 1.00 88.62 72 GLU A N 1
ATOM 592 C CA . GLU A 1 72 ? -8.085 -14.074 -5.208 1.00 88.62 72 GLU A CA 1
ATOM 593 C C . GLU A 1 72 ? -8.114 -13.990 -6.740 1.00 88.62 72 GLU A C 1
ATOM 595 O O . GLU A 1 72 ? -8.357 -14.993 -7.411 1.00 88.62 72 GLU A O 1
ATOM 600 N N . ALA A 1 73 ? -7.836 -12.810 -7.301 1.00 83.38 73 ALA A N 1
ATOM 601 C CA . ALA A 1 73 ? -7.893 -12.572 -8.743 1.00 83.38 73 ALA A CA 1
ATOM 602 C C . ALA A 1 73 ? -6.562 -12.818 -9.477 1.00 83.38 73 ALA A C 1
ATOM 604 O O . ALA A 1 73 ? -6.541 -12.894 -10.706 1.00 83.38 73 ALA A O 1
ATOM 605 N N . THR A 1 74 ? -5.438 -12.907 -8.759 1.00 83.06 74 THR A N 1
ATOM 606 C CA . THR A 1 74 ? -4.095 -12.956 -9.357 1.00 83.06 74 THR A CA 1
ATOM 607 C C . THR A 1 74 ? -3.164 -13.947 -8.649 1.00 83.06 74 THR A C 1
ATOM 609 O O . THR A 1 74 ? -3.469 -14.502 -7.594 1.00 83.06 74 THR A O 1
ATOM 612 N N . CYS A 1 75 ? -1.977 -14.168 -9.218 1.00 85.69 75 CYS A N 1
ATOM 613 C CA . CYS A 1 75 ? -0.919 -14.962 -8.588 1.00 85.69 75 CYS A CA 1
ATOM 614 C C . CYS A 1 75 ? -0.128 -14.196 -7.509 1.00 85.69 75 CYS A C 1
ATOM 616 O O . CYS A 1 75 ? 0.751 -14.775 -6.870 1.00 85.69 75 CYS A O 1
ATOM 618 N N . LEU A 1 76 ? -0.425 -12.909 -7.297 1.00 88.06 76 LEU A N 1
ATOM 619 C CA . LEU A 1 76 ? 0.262 -12.074 -6.317 1.00 88.06 76 LEU A CA 1
ATOM 620 C C . LEU A 1 76 ? -0.061 -12.521 -4.898 1.00 88.06 76 LEU A C 1
ATOM 622 O O . LEU A 1 76 ? -1.185 -12.922 -4.602 1.00 88.06 76 LEU A O 1
ATOM 626 N N . ARG A 1 77 ? 0.925 -12.431 -4.012 1.00 91.50 77 ARG A N 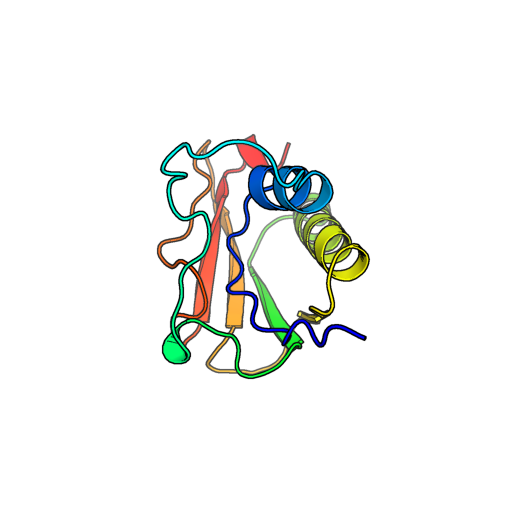1
ATOM 627 C CA . ARG A 1 77 ? 0.785 -12.717 -2.585 1.00 91.50 77 ARG A CA 1
ATOM 628 C C . ARG A 1 77 ? 1.354 -11.561 -1.789 1.00 91.50 77 ARG A C 1
ATOM 630 O O . ARG A 1 77 ? 2.422 -11.054 -2.125 1.00 91.50 77 ARG A O 1
ATOM 637 N N . PHE A 1 78 ? 0.665 -11.153 -0.736 1.00 92.50 78 PHE A N 1
ATOM 638 C CA . PHE A 1 78 ? 1.074 -10.030 0.093 1.00 92.50 78 PHE A CA 1
ATOM 639 C C . PHE A 1 78 ? 1.500 -10.530 1.460 1.00 92.50 78 PHE A C 1
ATOM 641 O O . PHE A 1 78 ? 0.741 -11.173 2.180 1.00 92.50 78 PHE A O 1
ATOM 648 N N . GLN A 1 79 ? 2.731 -10.209 1.843 1.00 92.81 79 GLN A N 1
ATOM 649 C CA . GLN A 1 79 ? 3.278 -10.652 3.117 1.00 92.81 79 GLN A CA 1
ATOM 650 C C . GLN A 1 79 ? 3.582 -9.448 4.003 1.00 92.81 79 GLN A C 1
ATOM 652 O O . GLN A 1 79 ? 4.414 -8.597 3.674 1.00 92.81 79 GLN A O 1
ATOM 657 N N . GLN A 1 80 ? 2.873 -9.381 5.129 1.00 92.25 80 GLN A N 1
ATOM 658 C CA . GLN A 1 80 ? 3.006 -8.291 6.084 1.00 92.25 80 GLN A CA 1
ATOM 659 C C . GLN A 1 80 ? 4.310 -8.421 6.879 1.00 92.25 80 GLN A C 1
ATOM 661 O O . GLN A 1 80 ? 4.717 -9.528 7.227 1.00 92.25 80 GLN A O 1
ATOM 666 N N . ASN A 1 81 ? 4.914 -7.288 7.241 1.00 79.81 81 ASN A N 1
ATOM 667 C CA . ASN A 1 81 ? 6.036 -7.204 8.188 1.00 79.81 81 ASN A CA 1
ATOM 668 C C . ASN A 1 81 ? 7.306 -7.953 7.755 1.00 79.81 81 ASN A C 1
ATOM 670 O O . ASN A 1 81 ? 8.115 -8.330 8.599 1.00 79.81 81 ASN A O 1
ATOM 674 N N . ILE A 1 82 ? 7.523 -8.137 6.451 1.00 75.44 82 ILE A N 1
ATOM 675 C CA . ILE A 1 82 ? 8.857 -8.510 5.979 1.00 75.44 82 ILE A CA 1
ATOM 676 C C . ILE A 1 82 ? 9.779 -7.314 6.217 1.00 75.44 82 ILE A C 1
ATOM 678 O O . ILE A 1 82 ? 9.538 -6.212 5.715 1.00 75.44 82 ILE A O 1
ATOM 682 N N . GLU A 1 83 ? 10.854 -7.533 6.968 1.00 67.06 83 GLU A N 1
ATOM 683 C CA . GLU A 1 83 ? 11.957 -6.585 7.036 1.00 67.06 83 GLU A CA 1
ATOM 684 C C . GLU A 1 83 ? 12.675 -6.567 5.683 1.00 67.06 83 GLU A C 1
ATOM 686 O O . GLU A 1 83 ? 13.386 -7.495 5.304 1.00 67.06 83 GLU A O 1
ATOM 691 N N . GLY A 1 84 ? 12.438 -5.511 4.910 1.00 64.50 84 GLY A N 1
ATOM 692 C CA . GLY A 1 84 ? 12.994 -5.349 3.577 1.00 64.50 84 GLY A CA 1
ATOM 693 C C . GLY A 1 84 ? 13.121 -3.878 3.211 1.00 64.50 84 GLY A C 1
ATOM 694 O O . GLY A 1 84 ? 12.354 -3.030 3.675 1.00 64.50 84 GLY A O 1
ATOM 695 N N . ARG A 1 85 ? 14.122 -3.566 2.381 1.00 74.12 85 ARG A N 1
ATOM 696 C CA . ARG A 1 85 ? 14.286 -2.220 1.814 1.00 74.12 85 ARG A CA 1
ATOM 697 C C . ARG A 1 85 ? 13.261 -1.922 0.724 1.00 74.12 85 ARG A C 1
ATOM 699 O O . ARG A 1 85 ? 13.025 -0.751 0.485 1.00 74.12 85 ARG A O 1
ATOM 706 N N . ASP A 1 86 ? 12.694 -2.949 0.093 1.00 87.00 86 ASP A N 1
ATOM 707 C CA . ASP A 1 86 ? 11.782 -2.860 -1.051 1.00 87.00 86 ASP A CA 1
ATOM 708 C C . ASP A 1 86 ? 10.408 -3.417 -0.664 1.00 87.00 86 ASP A C 1
ATOM 710 O O . ASP A 1 86 ? 10.325 -4.532 -0.145 1.00 87.00 86 ASP A O 1
ATOM 714 N N . GLY A 1 87 ? 9.347 -2.637 -0.853 1.00 89.44 87 GLY A N 1
ATOM 715 C CA . GLY A 1 87 ? 8.008 -3.013 -0.401 1.00 89.44 87 GLY A CA 1
ATOM 716 C C . GLY A 1 87 ? 7.054 -1.835 -0.273 1.00 89.44 87 GLY A C 1
ATOM 717 O O . GLY A 1 87 ? 7.441 -0.676 -0.390 1.00 89.44 87 GLY A O 1
ATOM 718 N N . ILE A 1 88 ? 5.792 -2.138 -0.010 1.00 91.75 88 ILE A N 1
ATOM 719 C CA . ILE A 1 88 ? 4.723 -1.144 0.075 1.00 91.75 88 ILE A CA 1
ATOM 720 C C . ILE A 1 88 ? 4.465 -0.778 1.534 1.00 91.75 88 ILE A C 1
ATOM 722 O O . ILE A 1 88 ? 4.417 -1.648 2.402 1.00 91.75 88 ILE A O 1
ATOM 726 N N . ARG A 1 89 ? 4.237 0.497 1.825 1.00 92.25 89 ARG A N 1
ATOM 727 C CA . ARG A 1 89 ? 3.726 0.939 3.122 1.00 92.25 89 ARG A CA 1
ATOM 728 C C . ARG A 1 89 ? 2.423 1.703 2.923 1.00 92.25 89 ARG A C 1
ATOM 730 O O . ARG A 1 89 ? 2.397 2.756 2.302 1.00 92.25 89 ARG A O 1
ATOM 737 N N . TYR A 1 90 ? 1.343 1.154 3.462 1.00 92.69 90 TYR A N 1
ATOM 738 C CA . TYR A 1 90 ? 0.046 1.817 3.504 1.00 92.69 90 TYR A CA 1
ATOM 739 C C . TYR A 1 90 ? 0.028 2.801 4.668 1.00 92.69 90 TYR A C 1
ATOM 741 O O . TYR A 1 90 ? 0.308 2.408 5.804 1.00 92.69 90 TYR A O 1
ATOM 749 N N . VAL A 1 91 ? -0.288 4.060 4.383 1.00 91.88 91 VAL A N 1
ATOM 750 C CA . VAL A 1 91 ? -0.307 5.152 5.360 1.00 91.88 91 VAL A CA 1
ATOM 751 C C . VAL A 1 91 ? -1.697 5.771 5.368 1.00 91.88 91 VAL A C 1
ATOM 753 O O . VAL A 1 91 ? -2.217 6.137 4.315 1.00 91.88 91 VAL A O 1
ATOM 756 N N . LEU A 1 92 ? -2.295 5.875 6.555 1.00 91.56 92 LEU A N 1
ATOM 757 C CA . LEU A 1 92 ? -3.534 6.625 6.743 1.00 91.56 92 LEU A CA 1
ATOM 758 C C . LEU A 1 92 ? -3.205 8.106 6.949 1.00 91.56 92 LEU A C 1
ATOM 760 O O . LEU A 1 92 ? -2.505 8.453 7.903 1.00 91.56 92 LEU A O 1
ATOM 764 N N . GLU A 1 93 ? -3.759 8.967 6.102 1.00 90.31 93 GLU A N 1
ATOM 765 C CA . GLU A 1 93 ? -3.695 10.423 6.255 1.00 90.31 93 GLU A CA 1
ATOM 766 C C . GLU A 1 93 ? -5.098 11.025 6.385 1.00 90.31 93 GLU A C 1
ATOM 768 O O . GLU A 1 93 ? -6.099 10.422 6.004 1.00 90.31 93 GLU A O 1
ATOM 773 N N . LYS A 1 94 ? -5.193 12.225 6.967 1.00 89.56 94 LYS A N 1
ATOM 774 C CA . LYS A 1 94 ? -6.466 12.954 7.033 1.00 89.56 94 LYS A CA 1
ATOM 775 C C . LYS A 1 94 ? -6.749 13.610 5.685 1.00 89.56 94 LYS A C 1
ATOM 777 O O . LYS A 1 94 ? -5.875 14.295 5.163 1.00 89.56 94 LYS A O 1
ATOM 782 N N . GLY A 1 95 ? -7.978 13.475 5.198 1.00 86.88 95 GLY A N 1
ATOM 783 C CA . GLY A 1 95 ? -8.451 14.122 3.974 1.00 86.88 95 GLY A CA 1
ATOM 784 C C . GLY A 1 95 ? -9.086 13.147 2.989 1.00 86.88 95 GLY A C 1
ATOM 785 O O . GLY A 1 95 ? -9.330 11.983 3.309 1.00 86.88 95 GLY A O 1
ATOM 786 N N . ASP A 1 96 ? -9.335 13.650 1.787 1.00 85.62 96 ASP A N 1
ATOM 787 C CA . ASP A 1 96 ? -10.022 12.979 0.679 1.00 85.62 96 ASP A CA 1
ATOM 788 C C . ASP A 1 96 ? -9.067 12.387 -0.368 1.00 85.62 96 ASP A C 1
ATOM 790 O O . ASP A 1 96 ? -9.471 11.639 -1.259 1.00 85.62 96 ASP A O 1
ATOM 794 N N . ALA A 1 97 ? -7.776 12.705 -0.270 1.00 78.94 97 ALA A N 1
ATOM 795 C CA . ALA A 1 97 ? -6.791 12.296 -1.253 1.00 78.94 97 ALA A CA 1
ATOM 796 C C . ALA A 1 97 ? -6.322 10.850 -1.036 1.00 78.94 97 ALA A C 1
ATOM 798 O O . ALA A 1 97 ? -5.760 10.499 0.001 1.00 78.94 97 ALA A O 1
ATOM 799 N N . CYS A 1 98 ? -6.462 10.033 -2.080 1.00 85.19 98 CYS A N 1
ATOM 800 C CA . CYS A 1 98 ? -5.851 8.713 -2.181 1.00 85.19 98 CYS A CA 1
ATOM 801 C C . CYS A 1 98 ? -4.887 8.662 -3.353 1.00 85.19 98 CYS A C 1
ATOM 803 O O . CYS A 1 98 ? -5.289 8.845 -4.504 1.00 85.19 98 CYS A O 1
ATOM 805 N N . PHE A 1 99 ? -3.609 8.422 -3.073 1.00 82.94 99 PHE A N 1
ATOM 806 C CA . PHE A 1 99 ? -2.585 8.488 -4.105 1.00 82.94 99 PHE A CA 1
ATOM 807 C C . PHE A 1 99 ? -1.343 7.661 -3.776 1.00 82.94 99 PHE A C 1
ATOM 809 O O . PHE A 1 99 ? -1.083 7.249 -2.647 1.00 82.94 99 PHE A O 1
ATOM 816 N N . THR A 1 100 ? -0.545 7.437 -4.812 1.00 83.44 100 THR A N 1
ATOM 817 C CA . THR A 1 100 ? 0.823 6.947 -4.704 1.00 83.44 100 THR A CA 1
ATOM 818 C C . THR A 1 100 ? 1.676 7.699 -5.716 1.00 83.44 100 THR A C 1
ATOM 820 O O . THR A 1 100 ? 1.208 8.026 -6.808 1.00 83.44 100 THR A O 1
ATOM 823 N N . GLU A 1 101 ? 2.921 7.994 -5.358 1.00 81.19 101 GLU A N 1
ATOM 824 C CA . GLU A 1 101 ? 3.868 8.666 -6.257 1.00 81.19 101 GLU A CA 1
ATOM 825 C C . GLU A 1 101 ? 4.385 7.736 -7.363 1.00 81.19 101 GLU A C 1
ATOM 827 O O . GLU A 1 101 ? 4.803 8.196 -8.426 1.00 81.19 101 GLU A O 1
ATOM 832 N N . TYR A 1 102 ? 4.360 6.419 -7.126 1.00 82.12 102 TYR A N 1
ATOM 833 C CA . TYR A 1 102 ? 5.000 5.430 -7.987 1.00 82.12 102 TYR A CA 1
ATOM 834 C C . TYR A 1 102 ? 3.990 4.442 -8.561 1.00 82.12 102 TYR A C 1
ATOM 836 O O . TYR A 1 102 ? 3.153 3.884 -7.856 1.00 82.12 102 TYR A O 1
ATOM 844 N N . ILE A 1 103 ? 4.132 4.165 -9.857 1.00 81.31 103 ILE A N 1
ATOM 845 C CA . ILE A 1 103 ? 3.408 3.094 -10.540 1.00 81.31 103 ILE A CA 1
ATOM 846 C C . ILE A 1 103 ? 4.364 1.914 -10.741 1.00 81.31 103 ILE A C 1
ATOM 848 O O . ILE A 1 103 ? 5.425 2.067 -11.348 1.00 81.31 103 ILE A O 1
ATOM 852 N N . GLY A 1 104 ? 3.975 0.728 -10.265 1.00 82.19 104 GLY A N 1
ATOM 853 C CA . GLY A 1 104 ? 4.856 -0.441 -10.205 1.00 82.19 104 GLY A CA 1
ATOM 854 C C . GLY A 1 104 ? 5.875 -0.356 -9.063 1.00 82.19 104 GLY A C 1
ATOM 855 O O . GLY A 1 104 ? 5.705 0.413 -8.116 1.00 82.19 104 GLY A O 1
ATOM 856 N N . ARG A 1 105 ? 6.926 -1.176 -9.146 1.00 85.62 105 ARG A N 1
ATOM 857 C CA . ARG A 1 105 ? 8.038 -1.185 -8.188 1.00 85.62 105 ARG A CA 1
ATOM 858 C C . ARG A 1 105 ? 8.971 0.000 -8.439 1.00 85.62 105 ARG A C 1
ATOM 860 O O . ARG A 1 105 ? 9.483 0.145 -9.548 1.00 85.62 105 ARG A O 1
ATOM 867 N N . SER A 1 106 ? 9.243 0.799 -7.408 1.00 86.81 106 SER A N 1
ATOM 868 C CA . SER A 1 106 ? 10.213 1.906 -7.485 1.00 86.81 106 SER A CA 1
ATOM 869 C C . SER A 1 106 ? 11.629 1.532 -7.027 1.00 86.81 106 SER A C 1
ATOM 871 O O . SER A 1 106 ? 12.580 2.232 -7.368 1.00 86.81 106 SER A O 1
ATOM 873 N N . GLY A 1 107 ? 11.799 0.404 -6.325 1.00 82.50 107 GLY A N 1
ATOM 874 C CA . GLY A 1 107 ? 13.093 -0.051 -5.811 1.00 82.50 107 GLY A CA 1
ATOM 875 C C . GLY A 1 107 ? 13.401 0.568 -4.451 1.00 82.50 107 GLY A C 1
ATOM 876 O O . GLY A 1 107 ? 14.334 1.356 -4.307 1.00 82.50 107 GLY A O 1
ATOM 877 N N . GLY A 1 108 ? 12.599 0.214 -3.452 1.00 87.50 108 GLY A N 1
ATOM 878 C CA . GLY A 1 108 ? 12.609 0.849 -2.143 1.00 87.50 108 GLY A CA 1
ATOM 879 C C . GLY A 1 108 ? 11.269 0.700 -1.429 1.00 87.50 108 GLY A C 1
ATOM 880 O O . GLY A 1 108 ? 10.336 0.072 -1.933 1.00 87.50 108 GLY A O 1
ATOM 881 N N . ARG A 1 109 ? 11.154 1.293 -0.240 1.00 89.12 109 ARG A N 1
ATOM 882 C CA . ARG A 1 109 ? 9.855 1.417 0.410 1.00 89.12 109 ARG A CA 1
ATOM 883 C C . ARG A 1 109 ? 9.064 2.488 -0.329 1.00 89.12 109 ARG A C 1
ATOM 885 O O . ARG A 1 109 ? 9.532 3.619 -0.417 1.00 89.12 109 ARG A O 1
ATOM 892 N N . GLN A 1 110 ? 7.895 2.128 -0.839 1.00 90.31 110 GLN A N 1
ATOM 893 C CA . GLN A 1 110 ? 6.979 3.046 -1.509 1.00 90.31 110 GLN A CA 1
ATOM 894 C C . GLN A 1 110 ? 5.700 3.205 -0.696 1.00 90.31 110 GLN A C 1
ATOM 896 O O . GLN A 1 110 ? 5.114 2.215 -0.251 1.00 90.31 110 GLN A O 1
ATOM 901 N N . ASP A 1 111 ? 5.273 4.450 -0.515 1.00 90.69 111 ASP A N 1
ATOM 902 C CA . ASP A 1 111 ? 4.076 4.758 0.252 1.00 90.69 111 ASP A CA 1
ATOM 903 C C . ASP A 1 111 ? 2.836 4.775 -0.654 1.00 90.69 111 ASP A C 1
ATOM 905 O O . ASP A 1 111 ? 2.854 5.251 -1.797 1.00 90.69 111 ASP A O 1
ATOM 909 N N . ILE A 1 112 ? 1.749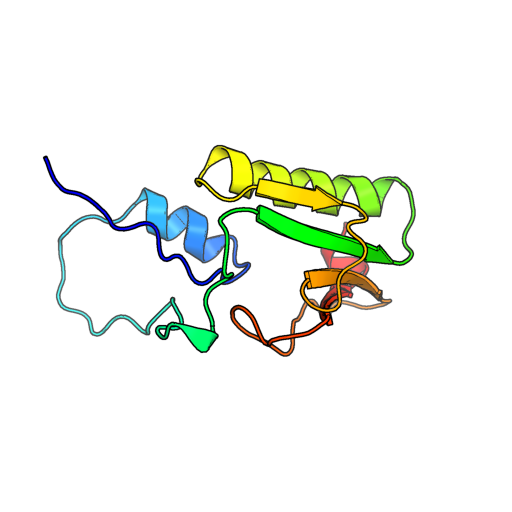 4.219 -0.126 1.00 91.50 112 ILE A N 1
ATOM 910 C CA . ILE A 1 112 ? 0.398 4.380 -0.655 1.00 91.50 112 ILE A CA 1
ATOM 911 C C . ILE A 1 112 ? -0.383 5.134 0.411 1.00 91.50 112 ILE A C 1
ATOM 913 O O . ILE A 1 112 ? -0.592 4.617 1.513 1.00 91.50 112 ILE A O 1
ATOM 917 N N . ILE A 1 113 ? -0.778 6.357 0.074 1.00 89.56 113 ILE A N 1
ATOM 918 C CA . ILE A 1 113 ? -1.535 7.236 0.952 1.00 89.56 113 ILE A CA 1
ATOM 919 C C . ILE A 1 113 ? -3.017 6.950 0.757 1.00 89.56 113 ILE A C 1
ATOM 921 O O . ILE A 1 113 ? -3.528 6.996 -0.366 1.00 89.56 113 ILE A O 1
ATOM 925 N N . ILE A 1 114 ? -3.696 6.647 1.859 1.00 90.25 114 ILE A N 1
ATOM 926 C CA . ILE A 1 114 ? -5.143 6.484 1.906 1.00 90.25 114 ILE A CA 1
ATOM 927 C C . ILE A 1 114 ? -5.692 7.599 2.791 1.00 90.25 114 ILE A C 1
ATOM 929 O O . ILE A 1 114 ? -5.445 7.608 3.997 1.00 90.25 114 ILE A O 1
ATOM 933 N N . GLY A 1 115 ? -6.407 8.543 2.184 1.00 88.06 115 GLY A N 1
ATOM 934 C CA . GLY A 1 115 ? -7.151 9.570 2.900 1.00 88.06 115 GLY A CA 1
ATOM 935 C C . GLY A 1 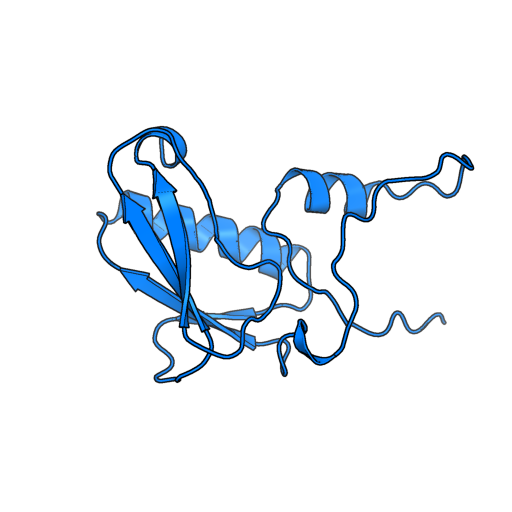115 ? -8.280 8.956 3.724 1.00 88.06 115 GLY A C 1
ATOM 936 O O . GLY A 1 115 ? -8.885 7.960 3.322 1.00 88.06 115 GLY A O 1
ATOM 937 N N . SER A 1 116 ? -8.573 9.548 4.879 1.00 87.06 116 SER A N 1
ATOM 938 C CA . SER A 1 116 ? -9.647 9.113 5.774 1.00 87.06 116 SER A CA 1
ATOM 939 C C . SER A 1 116 ? -10.994 8.954 5.069 1.00 87.06 116 SER A C 1
ATOM 941 O O . SER A 1 116 ? -11.695 7.994 5.359 1.00 87.06 116 SER A O 1
ATOM 943 N N . GLU A 1 117 ? -11.328 9.822 4.111 1.00 85.94 117 GLU A N 1
ATOM 944 C CA . GLU A 1 117 ? -12.607 9.741 3.384 1.00 85.94 117 GLU A CA 1
ATOM 945 C C . GLU A 1 117 ? -12.625 8.641 2.308 1.00 85.94 117 GLU A C 1
ATOM 947 O O . GLU A 1 117 ? -13.686 8.251 1.836 1.00 85.94 117 GLU A O 1
ATOM 952 N N . CYS A 1 118 ? -11.468 8.092 1.926 1.00 80.75 118 CYS A N 1
ATOM 953 C CA . CYS A 1 118 ? -11.417 6.896 1.082 1.00 80.75 118 CYS A CA 1
ATOM 954 C C . CYS A 1 118 ? -11.557 5.593 1.879 1.00 80.75 118 CYS A C 1
ATOM 956 O O . CYS A 1 118 ? -11.722 4.526 1.285 1.00 80.75 118 CYS A O 1
ATOM 958 N N . ALA A 1 119 ? -11.339 5.659 3.194 1.00 74.50 119 ALA A N 1
ATOM 959 C CA . ALA A 1 119 ? -11.346 4.510 4.090 1.00 74.50 119 ALA A CA 1
ATOM 960 C C . ALA A 1 119 ? -12.719 4.278 4.752 1.00 74.50 119 ALA A C 1
ATOM 962 O O . ALA A 1 119 ? -12.839 3.334 5.538 1.00 74.50 119 ALA A O 1
ATOM 963 N N . GLU A 1 120 ? -13.713 5.122 4.446 1.00 60.09 120 GLU A N 1
ATOM 964 C CA . GLU A 1 120 ? -15.117 5.012 4.877 1.00 60.09 120 GLU A CA 1
ATOM 965 C C . GLU A 1 120 ? -15.995 4.219 3.897 1.00 60.09 120 GLU A C 1
ATOM 967 O O . GLU A 1 120 ? -15.737 4.243 2.670 1.00 60.09 120 GLU A O 1
#

Foldseek 3Di:
DDPPPPFFQDDLDPVVLVVVVVPDPDDPDPDDDPGDDDPQLTDPDLEAEEEEDDDDPLLVVLVVVSQVVDVVSDSHDYDYPDPDQWHEYEYEDADDDWDWPDGGTPRGYTYTYDHPVNSD

pLDDT: mean 75.11, std 19.06, range [21.59, 94.56]

Secondary structure (DSSP, 8-state):
-------------HHHHHHHHT--S-----PPP-S--SGGGS-SSSEEEEEEES--HHHHHHHHHHHHHHHHHSS-EEEET---SSEEEEEEESSS--EES-SS--SSEEEEEEEGGG--